Protein AF-S8DN68-F1 (afdb_monomer_lite)

Foldseek 3Di:
DCVVVVHDDAQQADDDPCQVVPPDVNGPDDDDDPDDDPDDPVNVVVVVVVVVVVVVPPDDDPDDPDDDDPPPDPDDDD

Radius of gyration: 23.82 Å; chains: 1; bounding box: 40×51×47 Å

Structure (mmCIF, N/CA/C/O backbone):
data_AF-S8DN68-F1
#
_entry.id   AF-S8DN68-F1
#
loop_
_atom_site.group_PDB
_atom_site.id
_atom_site.type_symbol
_atom_site.label_atom_id
_atom_site.label_alt_id
_atom_site.label_comp_id
_atom_site.label_asym_id
_atom_site.label_entity_id
_atom_site.label_seq_id
_atom_site.pdbx_PDB_ins_code
_atom_site.Cartn_x
_atom_site.Cartn_y
_atom_site.Cartn_z
_atom_site.occupancy
_atom_site.B_iso_or_equiv
_atom_site.auth_seq_id
_atom_site.auth_comp_id
_atom_site.auth_asym_id
_atom_site.auth_atom_id
_atom_site.pdbx_PDB_model_num
ATOM 1 N N . THR A 1 1 ? -5.654 -6.611 -10.804 1.00 95.62 1 THR A N 1
ATOM 2 C CA . THR A 1 1 ? -6.456 -7.613 -11.543 1.00 95.62 1 THR A CA 1
ATOM 3 C C . THR A 1 1 ? -5.925 -9.011 -11.304 1.00 95.62 1 THR A C 1
ATOM 5 O O . THR A 1 1 ? -6.707 -9.828 -10.857 1.00 95.62 1 THR A O 1
ATOM 8 N N . ALA A 1 2 ? -4.620 -9.243 -11.495 1.00 97.69 2 ALA A N 1
ATOM 9 C CA . ALA A 1 2 ? -3.894 -10.482 -11.173 1.00 97.69 2 ALA A CA 1
ATOM 10 C C . ALA A 1 2 ? -4.352 -11.184 -9.874 1.00 97.69 2 ALA A C 1
ATOM 12 O O . ALA A 1 2 ? -4.842 -12.304 -9.929 1.00 97.69 2 ALA A O 1
ATOM 13 N N . VAL A 1 3 ? -4.339 -10.475 -8.737 1.00 97.62 3 VAL A N 1
ATOM 14 C CA . VAL A 1 3 ? -4.786 -11.007 -7.430 1.00 97.62 3 VAL A CA 1
ATOM 15 C C . VAL A 1 3 ? -6.220 -11.558 -7.447 1.00 97.62 3 VAL A C 1
ATOM 17 O O . VAL A 1 3 ? -6.509 -12.548 -6.792 1.00 97.62 3 VAL A O 1
ATOM 20 N N . ALA A 1 4 ? -7.140 -10.942 -8.195 1.00 97.38 4 ALA A N 1
ATOM 21 C CA . ALA A 1 4 ? -8.540 -11.373 -8.227 1.00 97.38 4 ALA A CA 1
ATOM 22 C C . ALA A 1 4 ? -8.757 -12.667 -9.027 1.00 97.38 4 ALA A C 1
ATOM 24 O O . ALA A 1 4 ? -9.773 -13.331 -8.841 1.00 97.38 4 ALA A O 1
ATOM 25 N N . VAL A 1 5 ? -7.830 -12.994 -9.930 1.00 97.94 5 VAL A N 1
ATOM 26 C CA . VAL A 1 5 ? -7.870 -14.199 -10.771 1.00 97.94 5 VAL A CA 1
ATOM 27 C C . VAL A 1 5 ? -6.823 -15.232 -10.354 1.00 97.94 5 VAL A C 1
ATOM 29 O O . VAL A 1 5 ? -6.654 -16.219 -11.058 1.00 97.94 5 VAL A O 1
ATOM 32 N N . ASP A 1 6 ? -6.147 -15.002 -9.224 1.00 97.06 6 ASP A N 1
ATOM 33 C CA . ASP A 1 6 ? -5.114 -15.876 -8.659 1.00 97.06 6 ASP A CA 1
ATOM 34 C C . ASP A 1 6 ? -3.977 -16.198 -9.647 1.00 97.06 6 ASP A C 1
ATOM 36 O O . ASP A 1 6 ? -3.557 -17.340 -9.822 1.00 97.06 6 ASP A O 1
ATOM 40 N N . VAL A 1 7 ? -3.496 -15.164 -10.346 1.00 98.06 7 VAL A N 1
ATOM 41 C CA . VAL A 1 7 ? -2.371 -15.264 -11.286 1.00 98.06 7 VAL A CA 1
ATOM 42 C C . VAL A 1 7 ? -1.253 -14.340 -10.836 1.00 98.06 7 VAL A C 1
ATOM 44 O O . VAL A 1 7 ? -1.489 -13.147 -10.654 1.00 98.06 7 VAL A O 1
ATOM 47 N N . GLU A 1 8 ? -0.036 -14.871 -10.733 1.00 97.00 8 GLU A N 1
ATOM 48 C CA . GLU A 1 8 ? 1.169 -14.086 -10.462 1.00 97.00 8 GLU A CA 1
ATOM 49 C C . GLU A 1 8 ? 1.779 -13.581 -11.784 1.00 97.00 8 GLU A C 1
ATOM 51 O O . GLU A 1 8 ? 2.198 -14.398 -12.610 1.00 97.00 8 GLU A O 1
ATOM 56 N N . PRO A 1 9 ? 1.800 -12.262 -12.043 1.00 96.25 9 PRO A N 1
ATOM 57 C CA . PRO A 1 9 ? 2.420 -11.707 -13.237 1.00 96.25 9 PRO A CA 1
ATOM 58 C C . PRO A 1 9 ? 3.945 -11.644 -13.097 1.00 96.25 9 PRO A C 1
ATOM 60 O O . PRO A 1 9 ? 4.490 -11.540 -12.001 1.00 96.25 9 PRO A O 1
ATOM 63 N N . GLU A 1 10 ? 4.649 -11.628 -14.226 1.00 97.25 10 GLU A N 1
ATOM 64 C CA . GLU A 1 10 ? 6.079 -11.322 -14.225 1.00 97.25 10 GLU A CA 1
ATOM 65 C C . GLU A 1 10 ? 6.328 -9.855 -13.847 1.00 97.25 10 GLU A C 1
ATOM 67 O O . GLU A 1 10 ? 5.555 -8.962 -14.198 1.00 97.25 10 GLU A O 1
ATOM 72 N N . ASN A 1 11 ? 7.445 -9.593 -13.163 1.00 97.00 11 ASN A N 1
ATOM 73 C CA . ASN A 1 11 ? 7.825 -8.224 -12.822 1.00 97.00 11 ASN A CA 1
ATOM 74 C C . ASN A 1 11 ? 8.340 -7.433 -14.037 1.00 97.00 11 ASN A C 1
ATOM 76 O O . ASN A 1 11 ? 8.243 -6.213 -14.049 1.00 97.00 11 ASN A O 1
ATOM 80 N N . ASN A 1 12 ? 8.890 -8.097 -15.057 1.00 97.38 12 ASN A N 1
ATOM 81 C CA . ASN A 1 12 ? 9.282 -7.423 -16.295 1.00 97.38 12 ASN A CA 1
ATOM 82 C C . ASN A 1 12 ? 8.028 -7.094 -17.105 1.00 97.38 12 ASN A C 1
ATOM 84 O O . ASN A 1 12 ? 7.209 -7.978 -17.367 1.00 97.38 12 ASN A O 1
ATOM 88 N N . LEU A 1 13 ? 7.870 -5.834 -17.510 1.00 97.06 13 LEU A N 1
ATOM 89 C CA . LEU A 1 13 ? 6.679 -5.438 -18.248 1.00 97.06 13 LEU A CA 1
ATOM 90 C C . LEU A 1 13 ? 6.677 -6.046 -19.661 1.00 97.06 13 LEU A C 1
ATOM 92 O O . LEU A 1 13 ? 7.699 -6.029 -20.352 1.00 97.06 13 LEU A O 1
ATOM 96 N N . PRO A 1 14 ? 5.525 -6.541 -20.140 1.00 96.88 14 PRO A N 1
ATOM 97 C CA . PRO A 1 14 ? 5.376 -6.928 -21.533 1.00 96.88 14 PRO A CA 1
ATOM 98 C C . PRO A 1 14 ? 5.276 -5.687 -22.432 1.00 96.88 14 PRO A C 1
ATOM 100 O O . PRO A 1 14 ? 4.691 -4.665 -22.056 1.00 96.88 14 PRO A O 1
ATOM 103 N N . TYR A 1 15 ? 5.796 -5.797 -23.656 1.00 96.75 15 TYR A N 1
ATOM 104 C CA . TYR A 1 15 ? 5.725 -4.720 -24.644 1.00 96.75 15 TYR A CA 1
ATOM 105 C C . TYR A 1 15 ? 4.273 -4.373 -25.008 1.00 96.75 15 TYR A C 1
ATOM 107 O O . TYR A 1 15 ? 3.447 -5.254 -25.252 1.00 96.75 15 TYR A O 1
ATOM 115 N N . ASN A 1 16 ? 3.971 -3.077 -25.059 1.00 96.88 16 ASN A N 1
ATOM 116 C CA . ASN A 1 16 ? 2.686 -2.516 -25.473 1.00 96.88 16 ASN A CA 1
ATOM 117 C C . ASN A 1 16 ? 2.869 -1.066 -25.971 1.00 96.88 16 ASN A C 1
ATOM 119 O O . ASN A 1 16 ? 3.957 -0.505 -25.859 1.00 96.88 16 ASN A O 1
ATOM 123 N N . GLU A 1 17 ? 1.807 -0.446 -26.496 1.00 98.25 17 GLU A N 1
ATOM 124 C CA . GLU A 1 17 ? 1.844 0.913 -27.079 1.00 98.25 17 GLU A CA 1
ATOM 125 C C . GLU A 1 17 ? 2.268 2.015 -26.088 1.00 98.25 17 GLU A C 1
ATOM 127 O O . GLU A 1 17 ? 2.725 3.076 -26.506 1.00 98.25 17 GLU A O 1
ATOM 132 N N . TYR A 1 18 ? 2.155 1.764 -24.782 1.00 97.44 18 TYR A N 1
ATOM 133 C CA . TYR A 1 18 ? 2.505 2.696 -23.706 1.00 97.44 18 TYR A CA 1
ATOM 134 C C . TYR A 1 18 ? 3.784 2.299 -22.958 1.00 97.44 18 TYR A C 1
ATOM 136 O O . TYR A 1 18 ? 4.108 2.902 -21.936 1.00 97.44 18 TYR A O 1
ATOM 144 N N . TYR A 1 19 ? 4.511 1.285 -23.436 1.00 97.38 19 TYR A N 1
ATOM 145 C CA . TYR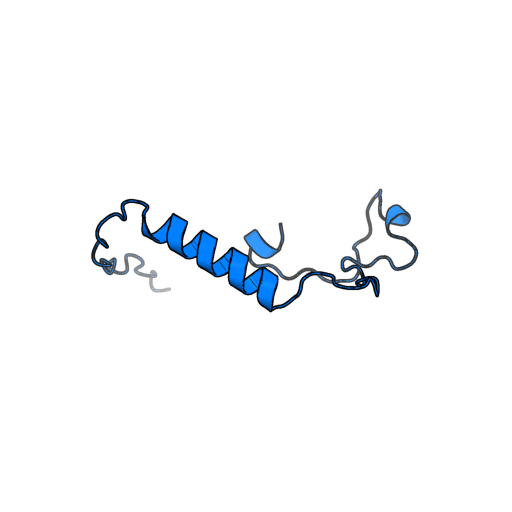 A 1 19 ? 5.656 0.693 -22.739 1.00 97.38 19 TYR A CA 1
ATOM 146 C C . TYR A 1 19 ? 6.732 1.722 -22.357 1.00 97.38 19 TYR A C 1
ATOM 148 O O . TYR A 1 19 ? 7.290 1.673 -21.262 1.00 97.38 19 TYR A O 1
ATOM 156 N N . GLU A 1 20 ? 6.972 2.709 -23.222 1.00 97.38 20 GLU A N 1
ATOM 157 C CA . GLU A 1 20 ? 7.983 3.753 -23.015 1.00 97.38 20 GLU A CA 1
ATOM 158 C C . GLU A 1 20 ? 7.700 4.660 -21.803 1.00 97.38 20 GLU A C 1
ATOM 160 O O . GLU A 1 20 ? 8.622 5.276 -21.271 1.00 97.38 20 GLU A O 1
ATOM 165 N N . TYR A 1 21 ? 6.458 4.716 -21.309 1.00 97.38 21 TYR A N 1
ATOM 166 C CA . TYR A 1 21 ? 6.105 5.517 -20.129 1.00 97.38 21 TYR A CA 1
ATOM 167 C C . TYR A 1 21 ? 6.624 4.932 -18.814 1.00 97.38 21 TYR A C 1
ATOM 169 O O . TYR A 1 21 ? 6.659 5.639 -17.808 1.00 97.38 21 TYR A O 1
ATOM 177 N N . PHE A 1 22 ? 7.031 3.663 -18.817 1.00 96.75 22 PHE A N 1
ATOM 178 C CA . PHE A 1 22 ? 7.490 2.942 -17.629 1.00 96.75 22 PHE A CA 1
ATOM 179 C C . PHE A 1 22 ? 9.021 2.886 -17.519 1.00 96.75 22 PHE A C 1
ATOM 181 O O . PHE A 1 22 ? 9.566 2.155 -16.691 1.00 96.75 22 PHE A O 1
ATOM 188 N N . GLY A 1 23 ? 9.728 3.654 -18.354 1.00 94.81 23 GLY A N 1
ATOM 189 C CA . GLY A 1 23 ? 11.171 3.824 -18.238 1.00 94.81 23 GLY A CA 1
ATOM 190 C C . GLY A 1 23 ? 11.569 4.572 -16.951 1.00 94.81 23 GLY A C 1
ATOM 191 O O . GLY A 1 23 ? 10.781 5.357 -16.417 1.00 94.81 23 GLY A O 1
ATOM 192 N N . PRO A 1 24 ? 12.804 4.378 -16.456 1.00 93.56 24 PRO A N 1
ATOM 193 C CA . PRO A 1 24 ? 13.890 3.627 -17.092 1.00 93.56 24 PRO A CA 1
ATOM 194 C C . PRO A 1 24 ? 13.882 2.119 -16.804 1.00 93.56 24 PRO A C 1
ATOM 196 O O . PRO A 1 24 ? 14.570 1.381 -17.504 1.00 93.56 24 PRO A O 1
ATOM 199 N N . ASP A 1 25 ? 13.133 1.669 -15.797 1.00 95.19 25 ASP A N 1
ATOM 200 C CA . ASP A 1 25 ? 13.291 0.317 -1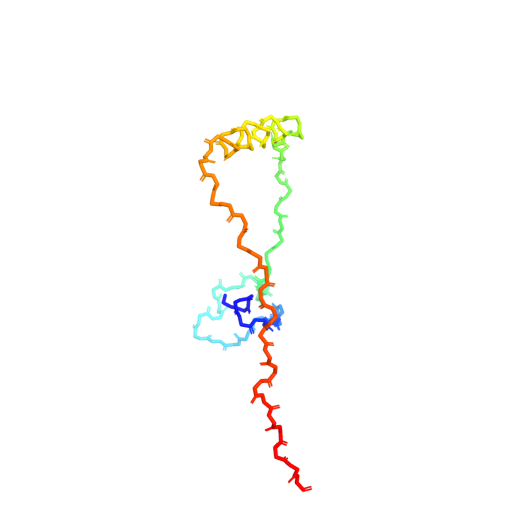5.250 1.00 95.19 25 ASP A CA 1
ATOM 201 C C . ASP A 1 25 ? 12.396 -0.722 -15.938 1.00 95.19 25 ASP A C 1
ATOM 203 O O . ASP A 1 25 ? 12.730 -1.903 -15.942 1.00 95.19 25 ASP A O 1
ATOM 207 N N . TYR A 1 26 ? 11.281 -0.298 -16.548 1.00 95.94 26 TYR A N 1
ATOM 208 C CA . TYR A 1 26 ? 10.324 -1.165 -17.252 1.00 95.94 26 TYR A CA 1
ATOM 209 C C . TYR A 1 26 ? 9.829 -2.361 -16.419 1.00 95.94 26 TYR A C 1
ATOM 211 O O . TYR A 1 26 ? 9.572 -3.449 -16.944 1.00 95.94 26 TYR A O 1
ATOM 219 N N . THR A 1 27 ? 9.685 -2.158 -15.110 1.00 96.69 27 THR A N 1
ATOM 220 C CA . THR A 1 27 ? 9.195 -3.165 -14.164 1.00 96.69 27 THR A CA 1
ATOM 221 C C . THR A 1 27 ? 7.815 -2.808 -13.622 1.00 96.69 27 THR A C 1
ATOM 223 O O . THR A 1 27 ? 7.392 -1.651 -13.631 1.00 96.69 27 THR A O 1
ATOM 226 N N . LEU A 1 28 ? 7.084 -3.830 -13.181 1.00 96.75 28 LEU A N 1
ATOM 227 C CA . LEU A 1 28 ? 5.753 -3.702 -12.601 1.00 96.75 28 LEU A CA 1
ATOM 228 C C . LEU A 1 28 ? 5.815 -3.140 -11.177 1.00 96.75 28 LEU A C 1
ATOM 230 O O . LEU A 1 28 ? 4.988 -2.308 -10.797 1.00 96.75 28 LEU A O 1
ATOM 234 N N . HIS A 1 29 ? 6.764 -3.624 -10.379 1.00 95.94 29 HIS A N 1
ATOM 235 C CA . HIS A 1 29 ? 6.936 -3.211 -8.995 1.00 95.94 29 HIS A CA 1
ATOM 236 C C . HIS A 1 29 ? 7.771 -1.936 -8.882 1.00 95.94 29 HIS A C 1
ATOM 238 O O . HIS A 1 29 ? 8.787 -1.765 -9.545 1.00 95.94 29 HIS A O 1
ATOM 244 N N . ILE A 1 30 ? 7.345 -1.061 -7.976 1.00 93.06 30 ILE A N 1
ATOM 245 C CA . ILE A 1 30 ? 8.053 0.163 -7.603 1.00 93.06 30 ILE A CA 1
ATOM 246 C C . ILE A 1 30 ? 8.799 -0.039 -6.289 1.00 93.06 30 ILE A C 1
ATOM 248 O O . ILE A 1 30 ? 8.239 -0.556 -5.321 1.00 93.06 30 ILE A O 1
ATOM 252 N N . GLU A 1 31 ? 10.038 0.441 -6.238 1.00 90.44 31 GLU A N 1
ATOM 253 C CA . GLU A 1 31 ? 10.822 0.459 -5.007 1.00 90.44 31 GLU A CA 1
ATOM 254 C C . GLU A 1 31 ? 10.288 1.532 -4.041 1.00 90.44 31 GLU A C 1
ATOM 256 O O . GLU A 1 31 ? 10.069 2.689 -4.439 1.00 90.44 31 GLU A O 1
ATOM 261 N N . PRO A 1 32 ? 10.069 1.197 -2.757 1.00 91.25 32 PRO A N 1
ATOM 262 C CA . PRO A 1 32 ? 9.630 2.169 -1.775 1.00 91.25 32 PRO A CA 1
ATOM 263 C C . PRO A 1 32 ? 10.722 3.214 -1.545 1.00 91.25 32 PRO A C 1
ATOM 265 O O . PRO A 1 32 ? 11.896 2.909 -1.335 1.00 91.25 32 PRO A O 1
ATOM 268 N N . LYS A 1 33 ? 10.326 4.487 -1.537 1.00 93.12 33 LYS A N 1
ATOM 269 C CA . LYS A 1 33 ? 11.248 5.574 -1.197 1.00 93.12 33 LYS A CA 1
ATOM 270 C C . LYS A 1 33 ? 11.563 5.535 0.303 1.00 93.12 33 LYS A C 1
ATOM 272 O O . LYS A 1 33 ? 10.642 5.310 1.091 1.00 93.12 33 LYS A O 1
ATOM 277 N N . PRO A 1 34 ? 12.810 5.829 0.720 1.00 91.94 34 PRO A N 1
ATOM 278 C CA . PRO A 1 34 ? 13.202 5.903 2.127 1.00 91.94 34 PRO A CA 1
ATOM 279 C C . PRO A 1 34 ? 12.666 7.192 2.767 1.00 91.94 34 PRO A C 1
ATOM 281 O O . PRO A 1 34 ? 13.409 8.114 3.098 1.00 91.94 34 PRO A O 1
ATOM 284 N N . MET A 1 35 ? 11.345 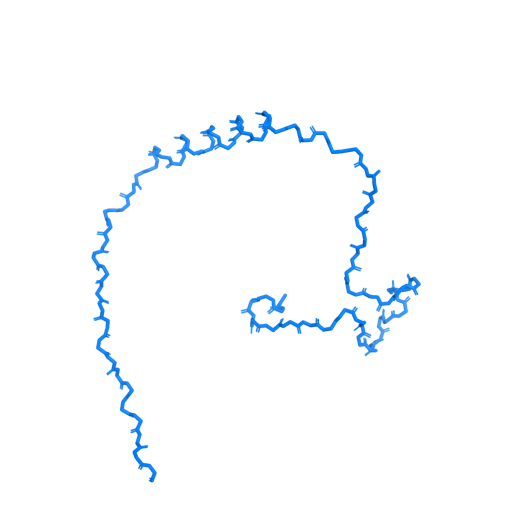7.284 2.876 1.00 95.94 35 MET A N 1
ATOM 285 C CA . MET A 1 35 ? 10.649 8.350 3.578 1.00 95.94 35 MET A CA 1
ATOM 286 C C . MET A 1 35 ? 10.473 7.949 5.039 1.00 95.94 35 MET A C 1
ATOM 288 O O . MET A 1 35 ? 10.236 6.780 5.346 1.00 95.94 35 MET A O 1
ATOM 292 N N . GLU A 1 36 ? 10.581 8.920 5.941 1.00 96.75 36 GLU A N 1
ATOM 293 C CA . GLU A 1 36 ? 10.326 8.675 7.354 1.00 96.75 36 GLU A CA 1
ATOM 294 C C . GLU A 1 36 ? 8.885 8.190 7.559 1.00 96.75 36 GLU A C 1
ATOM 296 O O . GLU A 1 36 ? 7.919 8.843 7.156 1.00 96.75 36 GLU A O 1
ATOM 301 N N . ASN A 1 37 ? 8.744 7.028 8.197 1.00 96.62 37 ASN A N 1
ATOM 302 C CA . ASN A 1 37 ? 7.447 6.501 8.575 1.00 96.62 37 ASN A CA 1
ATOM 303 C C . ASN A 1 37 ? 7.010 7.117 9.909 1.00 96.62 37 ASN A C 1
ATOM 305 O O . ASN A 1 37 ? 7.460 6.701 10.973 1.00 96.62 37 ASN A O 1
ATOM 309 N N . LEU A 1 38 ? 6.092 8.080 9.846 1.00 97.62 38 LEU A N 1
ATOM 310 C CA . LEU A 1 38 ? 5.529 8.738 11.029 1.00 97.62 38 LEU A CA 1
ATOM 311 C C . LEU A 1 38 ? 4.412 7.928 11.713 1.00 97.62 38 LEU A C 1
ATOM 313 O O . LEU A 1 38 ? 3.842 8.381 12.705 1.00 97.62 38 LEU A O 1
ATOM 317 N N . ASN A 1 39 ? 4.083 6.736 11.206 1.00 97.44 39 ASN A N 1
ATOM 318 C CA . ASN A 1 39 ? 3.113 5.847 11.836 1.00 97.44 39 ASN A CA 1
ATOM 319 C C . ASN A 1 39 ? 3.788 5.086 12.981 1.00 97.44 39 ASN A C 1
ATOM 321 O O . ASN A 1 39 ? 4.380 4.025 12.774 1.00 97.44 39 ASN A O 1
ATOM 325 N N . THR A 1 40 ? 3.703 5.628 14.197 1.00 98.38 40 THR A N 1
ATOM 326 C CA . THR A 1 40 ? 4.194 4.917 15.382 1.00 98.38 40 THR A CA 1
ATOM 327 C C . THR A 1 40 ? 3.305 3.712 15.689 1.00 98.38 40 THR A C 1
ATOM 329 O O . THR A 1 40 ? 2.085 3.765 15.523 1.00 98.38 40 THR A O 1
ATOM 332 N N . GLU A 1 41 ? 3.901 2.627 16.185 1.00 98.31 41 GLU A N 1
ATOM 333 C CA . GLU A 1 41 ? 3.170 1.410 16.565 1.00 98.31 41 GLU A CA 1
ATOM 334 C C . GLU A 1 41 ? 2.046 1.712 17.567 1.00 98.31 41 GLU A C 1
ATOM 336 O O . GLU A 1 41 ? 0.907 1.289 17.380 1.00 98.31 41 GLU A O 1
ATOM 341 N N . ARG A 1 42 ? 2.329 2.565 18.559 1.00 98.44 42 ARG A N 1
ATOM 342 C CA . ARG A 1 42 ? 1.353 3.013 19.559 1.00 98.44 42 ARG A CA 1
ATOM 343 C C . ARG A 1 42 ? 0.126 3.680 18.931 1.00 98.44 42 ARG A C 1
ATOM 345 O O . ARG A 1 42 ? -0.996 3.450 19.384 1.00 98.44 42 ARG A O 1
ATOM 352 N N . ASP A 1 43 ? 0.321 4.539 17.933 1.00 98.56 43 ASP A N 1
ATOM 353 C CA . ASP A 1 43 ? -0.790 5.257 17.303 1.00 98.56 43 ASP A CA 1
ATOM 354 C C . ASP A 1 43 ? -1.635 4.309 16.439 1.00 98.56 43 ASP A C 1
ATOM 356 O O . ASP A 1 43 ? -2.868 4.368 16.484 1.00 98.56 43 ASP A O 1
ATOM 360 N N . LEU A 1 44 ? -0.986 3.377 15.733 1.00 98.69 44 LEU A N 1
ATOM 361 C CA . LEU A 1 44 ? -1.661 2.323 14.973 1.00 98.69 44 LEU A CA 1
ATOM 362 C C . LEU A 1 44 ? -2.493 1.411 15.884 1.00 98.69 44 LEU A C 1
ATOM 364 O O . LEU A 1 44 ? -3.661 1.148 15.589 1.00 98.69 44 LEU A O 1
ATOM 368 N N . GLU A 1 45 ? -1.935 0.973 17.014 1.00 98.62 45 GLU A N 1
ATOM 369 C CA . GLU A 1 45 ? -2.649 0.159 18.002 1.00 98.62 45 GLU A CA 1
ATOM 370 C C . GLU A 1 45 ? -3.844 0.899 18.599 1.00 98.62 45 GLU A C 1
ATOM 372 O O . GLU A 1 45 ? -4.936 0.335 18.719 1.00 98.62 45 GLU A O 1
ATOM 377 N N . LYS A 1 46 ? -3.666 2.181 18.931 1.00 98.69 46 LYS A N 1
ATOM 378 C CA . LYS A 1 46 ? -4.745 3.023 19.450 1.00 98.69 46 LYS A CA 1
ATOM 379 C C . LYS A 1 46 ? -5.912 3.100 18.462 1.00 98.69 46 LYS A C 1
ATOM 381 O O . LYS A 1 46 ? -7.059 2.906 18.867 1.00 98.69 46 LYS A O 1
ATOM 386 N N . ILE A 1 47 ? -5.631 3.358 17.182 1.00 98.62 47 ILE A N 1
ATOM 387 C CA . ILE A 1 47 ? -6.657 3.431 16.130 1.00 98.62 47 ILE A CA 1
ATOM 388 C C . ILE A 1 47 ? -7.311 2.061 15.925 1.00 98.62 47 ILE A C 1
ATOM 390 O O . ILE A 1 47 ? -8.537 1.973 15.892 1.00 98.62 47 ILE A O 1
ATOM 394 N N . ARG A 1 48 ? -6.521 0.984 15.850 1.00 98.44 48 ARG A N 1
ATO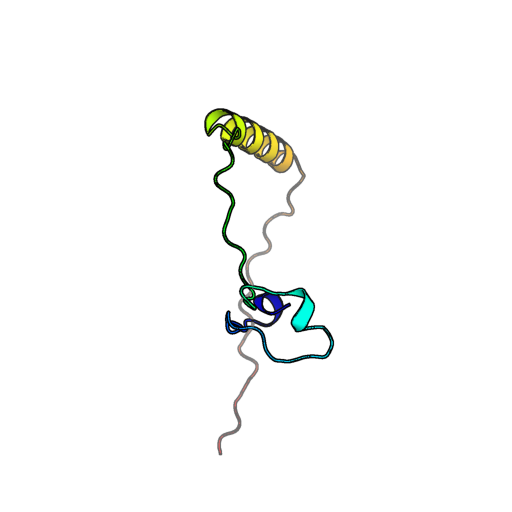M 395 C CA . ARG A 1 48 ? -7.025 -0.389 15.709 1.00 98.44 48 ARG A CA 1
ATOM 396 C C . ARG A 1 48 ? -8.002 -0.749 16.828 1.00 98.44 48 ARG A C 1
ATOM 398 O O . ARG A 1 48 ? -9.088 -1.242 16.539 1.00 98.44 48 ARG A O 1
ATOM 405 N N . ASN A 1 49 ? -7.633 -0.508 18.085 1.00 98.50 49 ASN A N 1
ATOM 406 C CA . ASN A 1 49 ? -8.465 -0.862 19.237 1.00 98.50 49 ASN A CA 1
ATOM 407 C C . ASN A 1 49 ? -9.772 -0.064 19.255 1.00 98.50 49 ASN A C 1
ATOM 409 O O . ASN A 1 49 ? -10.834 -0.643 19.475 1.00 98.50 49 ASN A O 1
ATOM 413 N N . MET A 1 50 ? -9.705 1.233 18.944 1.00 98.50 50 MET A N 1
ATOM 414 C CA . MET A 1 50 ? -10.890 2.077 18.790 1.00 98.50 50 MET A CA 1
ATOM 415 C C . MET A 1 50 ? -11.828 1.538 17.699 1.00 98.50 50 MET A C 1
ATOM 417 O O . MET A 1 50 ? -13.022 1.384 17.942 1.00 98.50 50 MET A O 1
ATOM 421 N N . LEU A 1 51 ? -11.298 1.192 16.519 1.00 98.19 51 LEU A N 1
ATOM 422 C CA . LEU A 1 51 ? -12.098 0.639 15.422 1.00 98.19 51 LEU A CA 1
ATOM 423 C C . LEU A 1 51 ? -12.725 -0.710 15.791 1.00 98.19 51 LEU A C 1
ATOM 425 O O . LEU A 1 51 ? -13.899 -0.936 15.507 1.00 98.19 51 LEU A O 1
ATOM 429 N N . LEU A 1 52 ? -11.977 -1.596 16.450 1.00 97.81 52 LEU A N 1
ATOM 430 C CA . LEU A 1 52 ? -12.496 -2.889 16.904 1.00 97.81 52 LEU A CA 1
ATOM 431 C C . LEU A 1 52 ? -13.609 -2.730 17.946 1.00 97.81 52 LEU A C 1
ATOM 433 O O . LEU A 1 52 ? -14.590 -3.469 17.894 1.00 97.81 52 LEU A O 1
ATOM 437 N N . GLU A 1 53 ? -13.500 -1.753 18.847 1.00 97.44 53 GLU A N 1
ATOM 438 C CA . GLU A 1 53 ? -14.565 -1.420 19.797 1.00 97.44 53 GLU A CA 1
ATOM 439 C C . GLU A 1 53 ? -15.813 -0.861 19.095 1.00 97.44 53 GLU A C 1
ATOM 441 O O . GLU A 1 53 ? -16.939 -1.150 19.492 1.00 97.44 53 GLU A O 1
ATOM 446 N N . GLN A 1 54 ? -15.644 -0.073 18.032 1.00 96.38 54 GLN A N 1
ATOM 447 C CA . GLN A 1 54 ? -16.777 0.409 17.241 1.00 96.38 54 GLN A CA 1
ATOM 448 C C . GLN A 1 54 ? -17.464 -0.739 16.491 1.00 96.38 54 GLN A C 1
ATOM 450 O O . GLN A 1 54 ? -18.690 -0.828 16.506 1.00 96.38 54 GLN A O 1
ATOM 455 N N . ILE A 1 55 ? -16.684 -1.632 15.877 1.00 95.12 55 ILE A N 1
ATOM 456 C CA . ILE A 1 55 ? -17.196 -2.793 15.139 1.00 95.12 55 ILE A CA 1
ATOM 457 C C . ILE A 1 55 ? -17.899 -3.773 16.083 1.00 95.12 55 ILE A C 1
ATOM 459 O O . ILE A 1 55 ? -18.947 -4.305 15.726 1.00 95.12 55 ILE A O 1
ATOM 463 N N . SER A 1 56 ? -17.382 -3.983 17.298 1.00 92.69 56 SER A N 1
ATOM 464 C CA . SER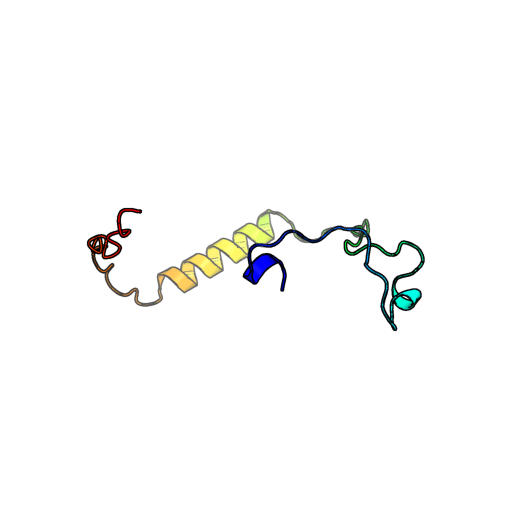 A 1 56 ? -17.977 -4.921 18.262 1.00 92.69 56 SER A CA 1
ATOM 465 C C . SER A 1 56 ? -19.364 -4.503 18.757 1.00 92.69 56 SER A C 1
ATOM 467 O O . SER A 1 56 ? -20.116 -5.343 19.244 1.00 92.69 56 SER A O 1
ATOM 469 N N . ARG A 1 57 ? -19.717 -3.220 18.624 1.00 92.56 57 ARG A N 1
ATOM 470 C CA . ARG A 1 57 ? -21.037 -2.680 18.980 1.00 92.56 57 ARG A CA 1
ATOM 471 C C . ARG A 1 57 ? -22.073 -2.833 17.866 1.00 92.56 57 ARG A C 1
ATOM 473 O O . ARG A 1 57 ? -23.248 -2.568 18.108 1.00 92.56 57 ARG A O 1
ATOM 480 N N . ILE A 1 58 ? -21.657 -3.206 16.655 1.00 92.00 58 ILE A N 1
ATOM 481 C CA . ILE A 1 58 ? -22.579 -3.471 15.549 1.00 92.00 58 ILE A CA 1
ATOM 482 C C . ILE A 1 58 ? -23.295 -4.793 15.837 1.00 92.00 58 ILE A C 1
ATOM 484 O O . ILE A 1 58 ? -22.659 -5.775 16.219 1.00 92.00 58 ILE A O 1
ATOM 488 N N . GLU A 1 59 ? -24.619 -4.819 15.662 1.00 87.19 59 GLU A N 1
ATOM 489 C CA . GLU A 1 59 ? -25.408 -6.043 15.802 1.00 87.19 59 GLU A CA 1
ATOM 490 C C . GLU A 1 59 ? -24.871 -7.111 14.843 1.00 87.19 59 GLU A C 1
ATOM 492 O O . GLU A 1 59 ? -24.894 -6.951 13.621 1.00 87.19 59 GLU A O 1
ATOM 497 N N . HIS A 1 60 ? -24.351 -8.201 15.403 1.00 80.25 60 HIS A N 1
ATOM 498 C CA . HIS A 1 60 ? -23.879 -9.326 14.616 1.00 80.25 60 HIS A CA 1
ATOM 499 C C . HIS A 1 60 ? -25.048 -10.272 14.326 1.00 80.25 60 HIS A C 1
ATOM 501 O O . HIS A 1 60 ? -25.834 -10.609 15.214 1.00 80.25 60 HIS A O 1
ATOM 507 N N . ALA A 1 61 ? -25.144 -10.776 13.096 1.00 75.25 61 ALA A N 1
ATOM 508 C CA . ALA A 1 61 ? -26.034 -11.898 12.831 1.00 75.25 61 ALA A CA 1
ATOM 509 C C . ALA A 1 61 ? -25.535 -13.125 13.624 1.00 75.25 61 ALA A C 1
ATOM 511 O O . ALA A 1 61 ? -24.325 -13.377 13.644 1.00 75.25 61 ALA A O 1
ATOM 512 N N . PRO A 1 62 ? -26.410 -13.891 14.299 1.00 70.31 62 PRO A N 1
ATOM 513 C CA . PRO A 1 62 ? -26.004 -15.145 14.920 1.00 70.31 62 PRO A CA 1
ATOM 514 C C . PRO A 1 62 ? -25.394 -16.055 13.850 1.00 70.31 62 PRO A C 1
ATOM 516 O O . PRO A 1 62 ? -25.965 -16.217 12.770 1.00 70.31 62 PRO A O 1
ATOM 519 N N . SER A 1 63 ? -24.221 -16.622 14.139 1.00 67.38 63 SER A N 1
ATOM 520 C CA . SER A 1 63 ? -23.515 -17.519 13.225 1.00 67.38 63 SER A CA 1
ATOM 521 C C . SER A 1 63 ? -24.457 -18.614 12.722 1.00 67.38 63 SER A C 1
ATOM 523 O O . SER A 1 63 ? -24.960 -19.418 13.507 1.00 67.38 63 SER A O 1
ATOM 525 N N . VAL A 1 64 ? -24.696 -18.661 11.409 1.00 69.38 64 VAL A N 1
ATOM 526 C CA . VAL A 1 64 ? -25.384 -19.793 10.781 1.00 69.38 64 VAL A CA 1
ATOM 527 C C . VAL A 1 64 ? -24.436 -20.994 10.862 1.00 69.38 64 VAL A C 1
ATOM 529 O O . VAL A 1 64 ? -23.272 -20.857 10.479 1.00 69.38 64 VAL A O 1
ATOM 532 N N . PRO A 1 65 ? -24.876 -22.167 11.354 1.00 77.88 65 PRO A N 1
ATOM 533 C CA . PRO A 1 65 ? -24.047 -23.364 11.339 1.00 77.88 65 PRO A CA 1
ATOM 534 C C . PRO A 1 65 ? -23.581 -23.653 9.912 1.00 77.88 65 PRO A C 1
ATOM 536 O O . PRO A 1 65 ? -24.399 -23.701 8.990 1.00 77.88 65 PRO A O 1
ATOM 539 N N . PHE A 1 66 ? -22.277 -23.858 9.724 1.00 73.31 66 PHE A N 1
ATOM 540 C CA . PHE A 1 66 ? -21.745 -24.284 8.434 1.00 73.31 66 PHE A CA 1
ATOM 541 C C . PHE A 1 66 ? -22.419 -25.598 8.028 1.00 73.31 66 PHE A C 1
ATOM 543 O O . PHE A 1 66 ? -22.228 -26.636 8.662 1.00 73.31 66 PHE A O 1
ATOM 550 N N . LYS A 1 67 ? -23.227 -25.555 6.967 1.00 77.25 67 LYS A N 1
ATOM 551 C CA . LYS A 1 67 ? -23.791 -26.755 6.356 1.00 77.25 67 LYS A CA 1
ATOM 552 C C . LYS A 1 67 ? -22.791 -27.266 5.331 1.00 77.25 67 LYS A C 1
ATOM 554 O O . LYS A 1 67 ? -22.574 -26.623 4.308 1.00 77.25 67 LYS A O 1
ATOM 559 N N . VAL A 1 68 ? -22.200 -28.427 5.598 1.00 78.94 68 VAL A N 1
ATOM 560 C CA . VAL A 1 68 ? -21.410 -29.147 4.596 1.00 78.94 68 VAL A CA 1
ATOM 561 C C . VAL A 1 68 ? -22.346 -29.478 3.433 1.00 78.94 68 VAL A C 1
ATOM 563 O O . VAL A 1 68 ? -23.332 -30.197 3.610 1.00 78.94 68 VAL A O 1
ATOM 566 N N . MET A 1 69 ? -22.092 -28.900 2.258 1.00 73.50 69 MET A N 1
ATOM 567 C CA . MET A 1 69 ? -22.809 -29.288 1.048 1.00 73.50 69 MET A CA 1
ATOM 568 C C . MET A 1 69 ? -22.356 -30.696 0.6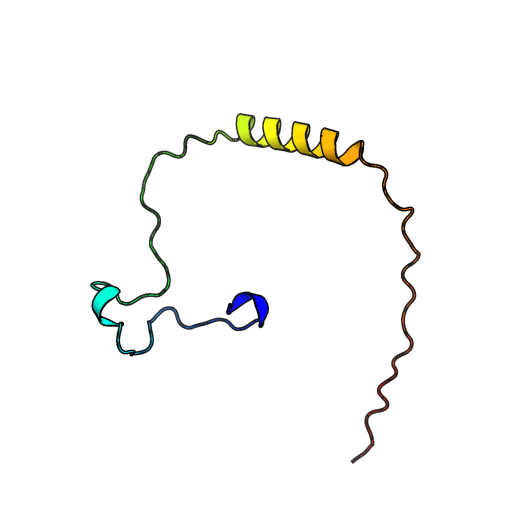40 1.00 73.50 69 MET A C 1
ATOM 570 O O . MET A 1 69 ? -21.150 -30.948 0.608 1.00 73.50 69 MET A O 1
ATOM 574 N N . PRO A 1 70 ? -23.277 -31.623 0.324 1.00 78.56 70 PRO A N 1
ATOM 575 C CA . PRO A 1 70 ? -22.890 -32.899 -0.263 1.00 78.56 70 PRO A CA 1
ATOM 576 C C . PRO A 1 70 ? -22.205 -32.656 -1.616 1.00 78.56 70 PRO A C 1
ATOM 578 O O . PRO A 1 70 ? -22.665 -31.836 -2.416 1.00 78.56 70 PRO A O 1
ATOM 581 N N . ALA A 1 71 ? -21.101 -33.365 -1.869 1.00 74.12 71 ALA A N 1
ATOM 582 C CA . ALA A 1 71 ? -20.386 -33.303 -3.139 1.00 74.12 71 ALA A CA 1
ATOM 583 C C . ALA A 1 71 ? -21.343 -33.679 -4.283 1.00 74.12 71 ALA A C 1
ATOM 585 O O . ALA A 1 71 ? -21.831 -34.804 -4.342 1.00 74.12 71 ALA A O 1
ATOM 586 N N . THR A 1 72 ? -21.657 -32.723 -5.161 1.00 69.25 72 THR A N 1
ATOM 587 C CA . THR A 1 72 ? -22.584 -32.943 -6.290 1.00 69.25 72 THR A CA 1
ATOM 588 C C . THR A 1 72 ? -21.854 -33.353 -7.573 1.00 69.25 72 THR A C 1
ATOM 590 O O . THR A 1 72 ? -22.489 -33.714 -8.557 1.00 69.25 72 THR A O 1
ATOM 593 N N . THR A 1 73 ? -20.523 -33.386 -7.583 1.00 66.94 73 THR A N 1
ATOM 594 C CA . THR A 1 73 ? -19.776 -33.813 -8.770 1.00 66.94 73 THR A CA 1
ATOM 595 C C . THR A 1 73 ? -19.483 -35.306 -8.689 1.00 66.94 73 THR A C 1
ATOM 597 O O . THR A 1 73 ? -18.481 -35.714 -8.107 1.00 66.94 73 THR A O 1
ATOM 600 N N . GLN A 1 74 ? -20.354 -36.130 -9.277 1.00 65.88 74 GLN A N 1
ATOM 601 C CA . GLN A 1 74 ? -19.893 -37.411 -9.810 1.00 65.88 74 GLN A CA 1
ATOM 602 C C . GLN A 1 74 ? -19.108 -37.088 -11.081 1.00 65.88 74 GLN A C 1
ATOM 604 O O . GLN A 1 74 ? -19.680 -36.604 -12.057 1.00 65.88 74 GLN A O 1
ATOM 609 N N . VAL A 1 75 ? -17.790 -37.265 -11.032 1.00 68.19 75 VAL A N 1
ATOM 610 C CA . VAL A 1 75 ? -16.970 -37.314 -12.245 1.00 68.19 75 VAL A CA 1
ATOM 611 C C . VAL A 1 75 ? -17.410 -38.549 -13.039 1.00 68.19 75 VAL A C 1
ATOM 613 O O . VAL A 1 75 ? -17.454 -39.628 -12.451 1.00 68.19 75 VAL A O 1
ATOM 616 N N . PRO A 1 76 ? -17.811 -38.419 -14.317 1.00 66.69 76 PRO A N 1
ATOM 617 C CA . PRO A 1 76 ? -18.045 -39.583 -15.162 1.00 66.69 76 PRO A CA 1
ATOM 618 C C . PRO A 1 76 ? -16.740 -40.371 -15.293 1.00 66.69 76 PRO A C 1
ATOM 620 O O . PRO A 1 76 ? -15.701 -39.769 -15.563 1.00 66.69 76 PRO A O 1
ATOM 623 N N . ASP A 1 77 ? -16.800 -41.686 -15.089 1.00 66.50 77 ASP A N 1
ATOM 624 C CA . ASP A 1 77 ? -15.682 -42.583 -15.384 1.00 66.50 77 ASP A CA 1
ATOM 625 C C . ASP A 1 77 ? -15.430 -42.582 -16.908 1.00 66.50 77 ASP A C 1
ATOM 627 O O . ASP A 1 77 ? -16.366 -42.810 -17.682 1.00 66.50 77 ASP A O 1
ATOM 631 N N . GLU A 1 78 ? -14.190 -42.289 -17.326 1.00 50.62 78 GLU A N 1
ATOM 632 C CA . GLU A 1 78 ? -13.690 -42.496 -18.702 1.00 50.62 78 GLU A CA 1
ATOM 633 C C . GLU A 1 78 ? -13.267 -43.952 -18.938 1.00 50.62 78 GLU A C 1
ATOM 635 O O . GLU A 1 78 ? -12.609 -44.542 -18.047 1.00 50.62 78 GLU A O 1
#

pLDDT: mean 90.19, std 11.53, range [50.62, 98.69]

InterPro domains:
  IPR023696 Ureohydrolase domain superfamily [SSF52768] (2-56)
  IPR037138 Histone deacetylase domain superfamily [G3DSA:3.40.800.20] (1-70)

Organism: NCBI:txid192259

Secondary structure (DSSP, 8-state):
-GGGGT----SBPPP-TTGGGGTTT-BSSPPPP-------HHHHHHHHHHHHHHHHTS-PPPPPP---------PPP-

Sequence (78 aa):
TAVAVDVEPENNLPYNEYYEYFGPDYTLHIEPKPMENLNTERDLEKIRNMLLEQISRIEHAPSVPFKVMPATTQVPDE